Protein AF-A0A8J6SSD4-F1 (afdb_monomer)

Secondary structure (DSSP, 8-state):
-PPP---PPPTTTHHHHHHHHHHHT-SSHHHHHHHHHHHHHHHHHHHHHH-GGG----------S--------

Solvent-accessible surface area (backbone atoms only — not comparable to full-atom values): 4928 Å² total; per-residue (Å²): 136,86,87,85,80,92,80,88,76,55,82,81,50,48,64,56,52,52,51,48,26,67,76,70,68,42,91,45,71,66,53,49,53,46,52,48,45,72,74,43,38,67,59,50,51,52,51,50,72,73,41,68,83,76,63,71,66,72,75,73,79,79,72,73,92,71,81,80,74,81,79,82,129

Foldseek 3Di:
DDDDDDDDDDPVCVVVLVVQCVVVVPPDSVVSVVVCCVPCVVVVVVVCVVCVPVPPPPPDPPDPPDPPDPDDD

Radius of gyration: 18.16 Å; Cα contacts (8 Å, |Δi|>4): 14; chains: 1; bounding box: 52×33×46 Å

Structure (mmCIF, N/CA/C/O backbone):
data_AF-A0A8J6SSD4-F1
#
_entry.id   AF-A0A8J6SSD4-F1
#
loop_
_atom_site.group_PDB
_atom_site.id
_atom_site.type_symbol
_atom_site.label_atom_id
_atom_site.label_alt_id
_atom_site.label_comp_id
_atom_site.label_asym_id
_atom_site.label_entity_id
_atom_site.label_seq_id
_atom_site.pdbx_PDB_ins_code
_atom_site.Cartn_x
_atom_site.Cartn_y
_atom_site.Cartn_z
_atom_site.occupancy
_atom_site.B_iso_or_equiv
_atom_site.auth_seq_id
_atom_site.auth_comp_id
_atom_site.auth_asym_id
_atom_site.auth_atom_id
_atom_site.pdbx_PDB_model_num
ATOM 1 N N . MET A 1 1 ? -5.992 19.958 -4.061 1.00 48.62 1 MET A N 1
ATOM 2 C CA . MET A 1 1 ? -6.521 19.031 -5.086 1.00 48.62 1 MET A CA 1
ATOM 3 C C . MET A 1 1 ? -6.353 17.614 -4.565 1.00 48.62 1 MET A C 1
ATOM 5 O O . MET A 1 1 ? -5.274 17.311 -4.076 1.00 48.62 1 MET A O 1
ATOM 9 N N . SER A 1 2 ? -7.404 16.792 -4.581 1.00 55.59 2 SER A N 1
ATOM 10 C CA . SER A 1 2 ? -7.325 15.385 -4.163 1.00 55.59 2 SER A CA 1
ATOM 11 C C . SER A 1 2 ? -7.112 14.519 -5.404 1.00 55.59 2 SER A C 1
ATOM 13 O O . SER A 1 2 ? -7.914 14.579 -6.334 1.00 55.59 2 SER A O 1
ATOM 15 N N . THR A 1 3 ? -6.014 13.767 -5.446 1.00 72.75 3 THR A N 1
ATOM 16 C CA . THR A 1 3 ? -5.716 12.836 -6.540 1.00 72.75 3 THR A CA 1
ATOM 17 C C . THR A 1 3 ? -6.401 11.506 -6.246 1.00 72.75 3 THR A C 1
ATOM 19 O O . THR A 1 3 ? -6.089 10.864 -5.245 1.00 72.75 3 THR A O 1
ATOM 22 N N . GLN A 1 4 ? -7.329 11.080 -7.105 1.00 73.19 4 GLN A N 1
ATOM 23 C CA . GLN A 1 4 ? -7.898 9.733 -7.036 1.00 73.19 4 GLN A CA 1
ATOM 24 C C . GLN A 1 4 ? -7.076 8.769 -7.885 1.00 73.19 4 GLN A C 1
ATOM 26 O O . GLN A 1 4 ? -6.811 9.033 -9.055 1.00 73.19 4 GLN A O 1
ATOM 31 N N . ILE A 1 5 ? -6.712 7.631 -7.297 1.00 74.00 5 ILE A N 1
ATOM 32 C CA . ILE A 1 5 ? -5.986 6.555 -7.971 1.00 74.00 5 ILE A CA 1
ATOM 33 C C . ILE A 1 5 ? -6.857 5.302 -7.914 1.00 74.00 5 ILE A C 1
ATOM 35 O O . ILE A 1 5 ? -7.275 4.880 -6.835 1.00 74.00 5 ILE A O 1
ATOM 39 N N . ARG A 1 6 ? -7.140 4.703 -9.076 1.00 78.12 6 ARG A N 1
ATOM 40 C CA . ARG A 1 6 ? -7.786 3.387 -9.154 1.00 78.12 6 ARG A CA 1
ATOM 41 C C . ARG A 1 6 ? -6.718 2.303 -9.142 1.00 78.12 6 ARG A C 1
ATOM 43 O O . ARG A 1 6 ? -5.812 2.323 -9.965 1.00 78.12 6 ARG A O 1
ATOM 50 N N . VAL A 1 7 ? -6.864 1.345 -8.232 1.00 73.81 7 VAL A N 1
ATOM 51 C CA . VAL A 1 7 ? -5.987 0.177 -8.125 1.00 73.81 7 VAL A CA 1
ATOM 52 C C . VAL A 1 7 ? -6.844 -1.070 -8.283 1.00 73.81 7 VAL A C 1
ATOM 54 O O . VAL A 1 7 ? -7.801 -1.266 -7.535 1.00 73.81 7 VAL A O 1
ATOM 57 N N . VAL A 1 8 ? -6.509 -1.903 -9.266 1.00 80.69 8 VAL A N 1
ATOM 58 C CA . VAL A 1 8 ? -7.133 -3.215 -9.454 1.00 80.69 8 VAL A CA 1
ATOM 59 C C . VAL A 1 8 ? -6.247 -4.244 -8.768 1.00 80.69 8 VAL A C 1
ATOM 61 O O . VAL A 1 8 ? -5.076 -4.385 -9.107 1.00 80.69 8 VAL A O 1
ATOM 64 N N . LEU A 1 9 ? -6.798 -4.942 -7.780 1.00 79.00 9 LEU A N 1
ATOM 65 C CA . LEU A 1 9 ? -6.104 -6.018 -7.081 1.00 79.00 9 LEU A CA 1
ATOM 66 C C . LEU A 1 9 ? -6.505 -7.358 -7.693 1.00 79.00 9 LEU A C 1
ATOM 68 O O . LEU A 1 9 ? -7.690 -7.604 -7.931 1.00 79.00 9 LEU A O 1
ATOM 72 N N . SER A 1 10 ? -5.530 -8.238 -7.918 1.00 84.25 10 SER A N 1
ATOM 73 C CA . SER A 1 10 ? -5.820 -9.613 -8.318 1.00 84.25 10 SER A CA 1
ATOM 74 C C . SER A 1 10 ? -6.542 -10.355 -7.186 1.00 84.25 10 SER A C 1
ATOM 76 O O . SER A 1 10 ? -6.418 -10.016 -6.003 1.00 84.25 10 SER A O 1
ATOM 78 N N . ARG A 1 11 ? -7.310 -11.394 -7.539 1.00 85.69 11 ARG A N 1
ATOM 79 C CA . ARG A 1 11 ? -8.053 -12.200 -6.552 1.00 85.69 11 ARG A CA 1
ATOM 80 C C . ARG A 1 11 ? -7.129 -12.834 -5.508 1.00 85.69 11 ARG A C 1
ATOM 82 O O . ARG A 1 11 ? -7.520 -12.944 -4.353 1.00 85.69 11 ARG A O 1
ATOM 89 N N . GLU A 1 12 ? -5.912 -13.185 -5.909 1.00 88.50 12 GLU A N 1
ATOM 90 C CA . GLU A 1 12 ? -4.883 -13.789 -5.056 1.00 88.50 12 GLU A CA 1
ATOM 91 C C . GLU A 1 12 ? -4.285 -12.801 -4.046 1.00 88.50 12 GLU A C 1
ATOM 93 O O . GLU A 1 12 ? -3.893 -13.193 -2.952 1.00 88.50 12 GLU A O 1
ATOM 98 N N . VAL A 1 13 ? -4.260 -11.505 -4.373 1.00 84.31 13 VAL A N 1
ATOM 99 C CA . VAL A 1 13 ? -3.698 -10.459 -3.500 1.00 84.31 13 VAL A CA 1
ATOM 100 C C . VAL A 1 13 ? -4.703 -9.994 -2.443 1.00 84.31 13 VAL A C 1
ATOM 102 O O . VAL A 1 13 ? -4.313 -9.537 -1.368 1.00 84.31 13 VAL A O 1
ATOM 105 N N . LYS A 1 14 ? -6.005 -10.148 -2.700 1.00 85.19 14 LYS A N 1
ATOM 106 C CA . LYS A 1 14 ? -7.074 -9.781 -1.759 1.00 85.19 14 LYS A CA 1
ATOM 107 C C . LYS A 1 14 ? -6.903 -10.365 -0.339 1.00 85.19 14 LYS A C 1
ATOM 109 O O . LYS A 1 14 ? -6.937 -9.570 0.599 1.00 85.19 14 LYS A O 1
ATOM 114 N N . PRO A 1 15 ? -6.651 -11.676 -0.137 1.00 91.31 15 PRO A N 1
ATOM 115 C CA . PRO A 1 15 ? -6.453 -12.229 1.208 1.00 91.31 15 PRO A CA 1
ATOM 116 C C . PRO A 1 15 ? -5.233 -11.645 1.937 1.00 91.31 15 PRO A C 1
ATOM 118 O O . PRO A 1 15 ? -5.267 -11.487 3.155 1.00 91.31 15 PRO A O 1
ATOM 121 N N . ILE A 1 16 ? -4.175 -11.275 1.207 1.00 91.19 16 ILE A N 1
ATOM 122 C CA . ILE A 1 16 ? -2.981 -10.637 1.785 1.00 91.19 16 ILE A CA 1
ATOM 123 C C . ILE A 1 16 ? -3.344 -9.251 2.324 1.00 91.19 16 ILE A C 1
ATOM 125 O O . ILE A 1 16 ? -2.974 -8.891 3.440 1.00 91.19 16 ILE A O 1
ATOM 129 N N . VAL A 1 17 ? -4.109 -8.477 1.550 1.00 89.62 17 VAL A N 1
ATOM 130 C CA . VAL A 1 17 ? -4.591 -7.158 1.979 1.00 89.62 17 VAL A CA 1
ATOM 131 C C . VAL A 1 17 ? -5.474 -7.278 3.219 1.00 89.62 17 VAL A C 1
ATOM 133 O O . VAL A 1 17 ? -5.288 -6.503 4.155 1.00 89.62 17 VAL A O 1
ATOM 136 N N . ASP A 1 18 ? -6.380 -8.255 3.265 1.00 91.06 18 ASP A N 1
ATOM 137 C CA . ASP A 1 18 ? -7.260 -8.471 4.420 1.00 91.06 18 ASP A CA 1
ATOM 138 C C . ASP A 1 18 ? -6.466 -8.832 5.691 1.00 91.06 18 ASP A C 1
ATOM 140 O O . ASP A 1 18 ? -6.729 -8.269 6.757 1.00 91.06 18 ASP A O 1
ATOM 144 N N . GLN A 1 19 ? -5.428 -9.671 5.581 1.00 93.19 19 GLN A N 1
ATOM 145 C CA . GLN A 1 19 ? -4.510 -9.936 6.698 1.00 93.19 19 GLN A CA 1
ATOM 146 C C . GLN A 1 19 ? -3.790 -8.669 7.169 1.00 93.19 19 GLN A C 1
ATOM 148 O O . GLN A 1 19 ? -3.723 -8.403 8.370 1.00 93.19 19 GLN A O 1
ATOM 153 N N . ILE A 1 20 ? -3.279 -7.850 6.244 1.00 89.50 20 ILE A N 1
ATOM 154 C CA . ILE A 1 20 ? -2.600 -6.601 6.611 1.00 89.50 20 ILE A CA 1
ATOM 155 C C . ILE A 1 20 ? -3.576 -5.648 7.308 1.00 89.50 20 ILE A C 1
ATOM 157 O O . ILE A 1 20 ? -3.198 -5.037 8.310 1.00 89.50 20 ILE A O 1
ATOM 161 N N . LYS A 1 21 ? -4.832 -5.550 6.848 1.00 9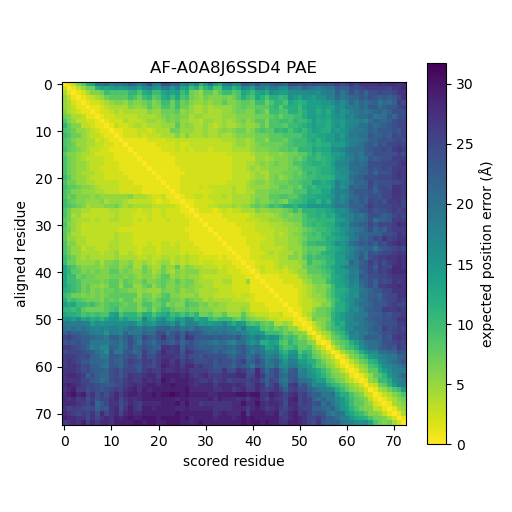2.12 21 LYS A N 1
ATOM 162 C CA . LYS A 1 21 ? -5.865 -4.752 7.531 1.00 92.12 21 LYS A CA 1
ATOM 163 C C . LYS A 1 21 ? -6.057 -5.215 8.968 1.00 92.12 21 LYS A C 1
ATOM 165 O O . LYS A 1 21 ? -6.072 -4.381 9.868 1.00 92.12 21 LYS A O 1
ATOM 170 N N . GLN A 1 22 ? -6.147 -6.525 9.182 1.00 92.31 22 GLN A N 1
ATOM 171 C CA . GLN A 1 22 ? -6.345 -7.097 10.511 1.00 92.31 22 GLN A CA 1
ATOM 172 C C . GLN A 1 22 ? -5.169 -6.794 11.451 1.00 92.31 22 GLN A C 1
ATOM 174 O O . GLN A 1 22 ? -5.387 -6.410 12.596 1.00 92.31 22 GLN A O 1
ATOM 179 N N . VAL A 1 23 ? -3.929 -6.916 10.969 1.00 93.38 23 VAL A N 1
ATOM 180 C CA . VAL A 1 23 ? -2.724 -6.690 11.787 1.00 93.38 23 VAL A CA 1
ATOM 181 C C . VAL A 1 23 ? -2.483 -5.205 12.063 1.00 93.38 23 VAL A C 1
ATOM 183 O O . VAL A 1 23 ? -2.065 -4.832 13.155 1.00 93.38 23 VAL A O 1
ATOM 186 N N . THR A 1 24 ? -2.739 -4.343 11.080 1.00 89.38 24 THR A N 1
ATOM 187 C CA . THR A 1 24 ? -2.468 -2.899 11.185 1.00 89.38 24 THR A CA 1
ATOM 188 C C . THR A 1 24 ? -3.662 -2.088 11.686 1.00 89.38 24 THR A C 1
ATOM 190 O O . THR A 1 24 ? -3.533 -0.884 11.881 1.00 89.38 24 THR A O 1
ATOM 193 N N . SER A 1 25 ? -4.813 -2.734 11.908 1.00 90.81 25 SER A N 1
ATOM 194 C CA . SER A 1 25 ? -6.096 -2.085 12.219 1.00 90.81 25 SER A CA 1
ATOM 195 C C . SER A 1 25 ? -6.539 -1.056 11.168 1.00 90.81 25 SER A C 1
ATOM 197 O O . SER A 1 25 ? -7.281 -0.125 11.476 1.00 90.81 25 SER A O 1
ATOM 199 N N . ALA A 1 26 ? -6.094 -1.213 9.917 1.00 89.56 26 ALA A N 1
ATOM 200 C CA . ALA A 1 26 ? -6.488 -0.333 8.824 1.00 89.56 26 ALA A CA 1
ATOM 201 C C . ALA A 1 26 ? -7.969 -0.532 8.470 1.00 89.56 26 ALA A C 1
ATOM 203 O O . ALA A 1 26 ? -8.458 -1.653 8.285 1.00 89.56 26 ALA A O 1
ATOM 204 N N . THR A 1 27 ? -8.683 0.574 8.311 1.00 88.25 27 THR A N 1
ATOM 205 C CA . THR A 1 27 ? -10.127 0.594 8.054 1.00 88.25 27 THR A CA 1
ATOM 206 C C . THR A 1 27 ? -10.439 0.361 6.576 1.00 88.25 27 THR A C 1
ATOM 208 O O . THR A 1 27 ? -11.446 -0.266 6.225 1.00 88.25 27 THR A O 1
ATOM 211 N N . SER A 1 28 ? -9.525 0.752 5.684 1.00 90.00 28 SER A N 1
ATOM 212 C CA . SER A 1 28 ? -9.717 0.693 4.233 1.00 90.00 28 SER A CA 1
ATOM 213 C C . SER A 1 28 ? -8.546 0.044 3.491 1.00 90.00 28 SER A C 1
ATOM 215 O O . SER A 1 28 ? -7.408 0.018 3.953 1.00 90.00 28 SER A O 1
ATOM 217 N N . THR A 1 29 ? -8.819 -0.476 2.293 1.00 87.69 29 THR A N 1
ATOM 218 C CA . THR A 1 29 ? -7.771 -0.978 1.389 1.00 87.69 29 THR A CA 1
ATOM 219 C C . THR A 1 29 ? -6.829 0.142 0.946 1.00 87.69 29 THR A C 1
ATOM 221 O O . THR A 1 29 ? -5.631 -0.082 0.815 1.00 87.69 29 THR A O 1
ATOM 224 N N . SER A 1 30 ? -7.344 1.362 0.771 1.00 87.06 30 SER A N 1
ATOM 225 C CA . SER A 1 30 ? -6.539 2.546 0.454 1.00 87.06 30 SER A CA 1
ATOM 226 C C . SER A 1 30 ? -5.511 2.864 1.535 1.00 87.06 30 SER A C 1
ATOM 228 O O . SER A 1 30 ? -4.382 3.213 1.200 1.00 87.06 30 SER A O 1
ATOM 230 N N . GLU A 1 31 ? -5.855 2.706 2.815 1.00 88.25 31 GLU A N 1
ATOM 231 C CA . GLU A 1 31 ? -4.897 2.876 3.914 1.00 88.25 31 GLU A CA 1
ATOM 232 C C . GLU A 1 31 ? -3.789 1.829 3.859 1.00 88.25 31 GLU A C 1
ATOM 234 O O . GLU A 1 31 ? -2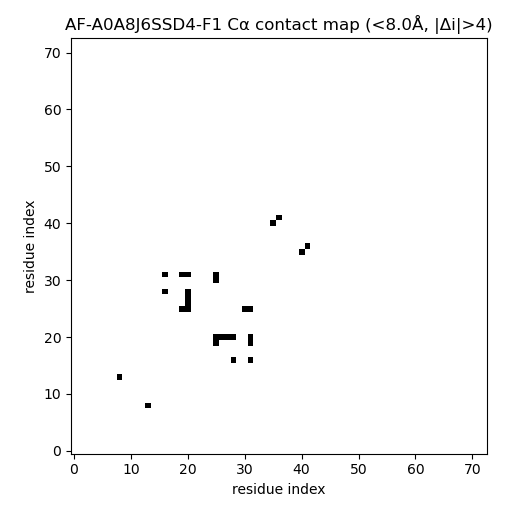.622 2.179 4.002 1.00 88.25 31 GLU A O 1
ATOM 239 N N . VAL A 1 32 ? -4.126 0.568 3.578 1.00 89.50 32 VAL A N 1
ATOM 240 C CA . VAL A 1 32 ? -3.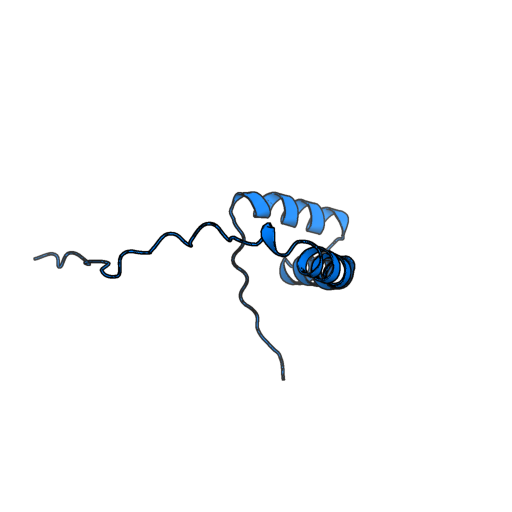126 -0.501 3.430 1.00 89.50 32 VAL A CA 1
ATOM 241 C C . VAL A 1 32 ? -2.188 -0.237 2.258 1.00 89.50 32 VAL A C 1
ATOM 243 O O . VAL A 1 32 ? -0.972 -0.345 2.411 1.00 89.50 32 VAL A O 1
ATOM 246 N N . VAL A 1 33 ? -2.733 0.142 1.100 1.00 86.31 33 VAL A N 1
ATOM 247 C CA . VAL A 1 33 ? -1.929 0.488 -0.081 1.00 86.31 33 VAL A CA 1
ATOM 248 C C . VAL A 1 33 ? -1.038 1.690 0.219 1.00 86.31 33 VAL A C 1
ATOM 250 O O . VAL A 1 33 ? 0.148 1.663 -0.096 1.00 86.31 33 VAL A O 1
ATOM 253 N N . THR A 1 34 ? -1.579 2.710 0.886 1.00 87.50 34 THR A N 1
ATOM 254 C CA . THR A 1 34 ? -0.800 3.875 1.315 1.00 87.50 34 THR A CA 1
ATOM 255 C C . THR A 1 34 ? 0.332 3.436 2.234 1.00 87.50 34 THR A C 1
ATOM 257 O O . THR A 1 34 ? 1.481 3.726 1.942 1.00 87.50 34 THR A O 1
ATOM 260 N N . LEU A 1 35 ? 0.048 2.663 3.283 1.00 86.75 35 LEU A N 1
ATOM 261 C CA . LEU A 1 35 ? 1.044 2.172 4.238 1.00 86.75 35 LEU A CA 1
ATOM 262 C C . LEU A 1 35 ? 2.161 1.374 3.550 1.00 86.75 35 LEU A C 1
ATOM 264 O O . LEU A 1 35 ? 3.339 1.587 3.846 1.00 86.75 35 LEU A O 1
ATOM 268 N N . MET A 1 36 ? 1.806 0.512 2.594 1.00 85.88 36 MET A N 1
ATOM 269 C CA . MET A 1 36 ? 2.7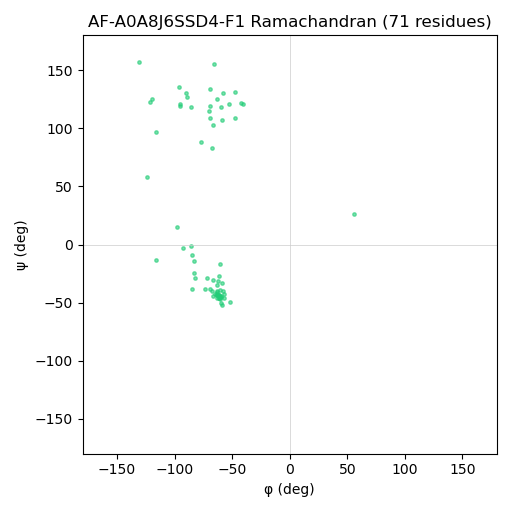63 -0.212 1.754 1.00 85.88 36 MET A CA 1
ATOM 270 C C . MET A 1 36 ? 3.656 0.741 0.951 1.00 85.88 36 MET A C 1
ATOM 272 O O . MET A 1 36 ? 4.882 0.627 1.006 1.00 85.88 36 MET A O 1
ATOM 276 N N . LEU A 1 37 ? 3.065 1.709 0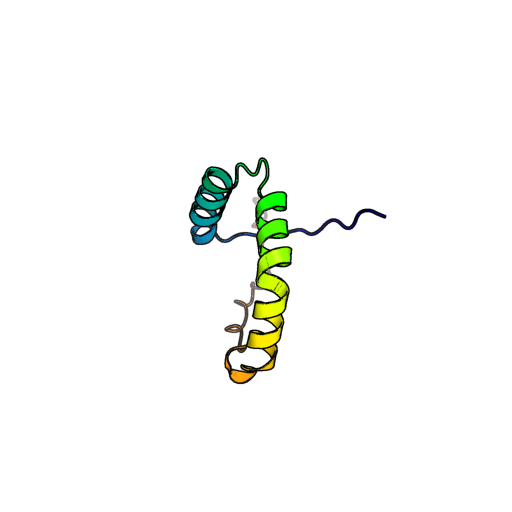.248 1.00 84.81 37 LEU A N 1
ATOM 277 C CA . LEU A 1 37 ? 3.807 2.683 -0.554 1.00 84.81 37 LEU A CA 1
ATOM 278 C C . LEU A 1 37 ? 4.719 3.560 0.312 1.00 84.81 37 LEU A C 1
ATOM 280 O O . LEU A 1 37 ? 5.877 3.772 -0.046 1.00 84.81 37 LEU A O 1
ATOM 284 N N . THR A 1 38 ? 4.253 4.030 1.469 1.00 86.81 38 THR A N 1
ATOM 285 C CA . THR A 1 38 ? 5.052 4.900 2.343 1.00 86.81 38 THR A CA 1
ATOM 286 C C . THR A 1 38 ? 6.215 4.147 2.982 1.00 86.81 38 THR A C 1
ATOM 288 O O . THR A 1 38 ? 7.305 4.704 3.114 1.00 86.81 38 THR A O 1
ATOM 291 N N . ARG A 1 39 ? 6.005 2.883 3.378 1.00 85.81 39 ARG A N 1
ATOM 292 C CA . ARG A 1 39 ? 7.015 2.093 4.095 1.00 85.81 39 ARG A CA 1
ATOM 293 C C . ARG A 1 39 ? 8.001 1.394 3.163 1.00 85.81 39 ARG A C 1
ATOM 295 O O . ARG A 1 39 ? 9.187 1.344 3.474 1.00 85.81 39 ARG A O 1
ATOM 302 N N . TYR A 1 40 ? 7.530 0.887 2.026 1.00 84.25 40 TYR A N 1
ATOM 303 C CA . TYR A 1 40 ? 8.330 0.059 1.120 1.00 84.25 40 TYR A CA 1
ATOM 304 C C . TYR A 1 40 ? 8.562 0.685 -0.254 1.00 84.25 40 TYR A C 1
ATOM 306 O O . TYR A 1 40 ? 9.456 0.233 -0.965 1.00 84.25 40 TYR A O 1
ATOM 314 N N . GLY A 1 41 ? 7.846 1.749 -0.630 1.00 84.81 41 GLY A N 1
ATOM 315 C CA . GLY A 1 41 ? 7.945 2.343 -1.967 1.00 84.81 41 GLY A CA 1
ATOM 316 C C . GLY A 1 41 ? 9.360 2.790 -2.335 1.00 84.81 41 GLY A C 1
ATOM 317 O O . GLY A 1 41 ? 9.814 2.525 -3.442 1.00 84.81 41 GLY A O 1
ATOM 318 N N . LYS A 1 42 ? 10.113 3.380 -1.396 1.00 85.19 42 LYS A N 1
ATOM 319 C CA . LYS A 1 42 ? 11.517 3.766 -1.637 1.00 85.19 42 LYS A CA 1
ATOM 320 C C . LYS A 1 42 ? 12.418 2.562 -1.920 1.00 85.19 42 LYS A C 1
ATOM 322 O O . LYS A 1 42 ? 13.235 2.615 -2.834 1.00 85.19 42 LYS A O 1
ATOM 327 N N . HIS A 1 43 ? 12.257 1.482 -1.154 1.00 83.94 43 HIS A N 1
ATOM 328 C CA . HIS A 1 43 ? 13.021 0.249 -1.348 1.00 83.94 43 HIS A CA 1
ATOM 329 C C . HIS A 1 43 ? 12.645 -0.436 -2.659 1.00 83.94 43 HIS A C 1
ATOM 331 O O . HIS A 1 43 ? 13.530 -0.888 -3.377 1.00 83.94 43 HIS A O 1
ATOM 337 N N . PHE A 1 44 ? 11.354 -0.449 -2.995 1.00 81.75 44 PHE A N 1
ATOM 338 C CA . PHE A 1 44 ? 10.865 -0.977 -4.261 1.00 81.75 44 PHE A CA 1
ATOM 339 C C . PHE A 1 44 ? 11.439 -0.204 -5.451 1.00 81.75 44 PHE A C 1
ATOM 341 O O . PHE A 1 44 ? 11.952 -0.826 -6.370 1.00 81.75 44 PHE A O 1
ATOM 348 N N . ILE A 1 45 ? 11.439 1.134 -5.413 1.00 83.81 45 ILE A N 1
ATOM 349 C CA . ILE A 1 45 ? 12.035 1.964 -6.473 1.00 83.81 45 ILE A CA 1
ATOM 350 C C . ILE A 1 45 ? 13.536 1.684 -6.607 1.00 83.81 45 ILE A C 1
ATOM 352 O O . ILE A 1 45 ? 14.024 1.499 -7.718 1.00 83.81 45 ILE A O 1
ATOM 356 N N . ALA A 1 46 ? 14.271 1.629 -5.493 1.00 83.75 46 ALA A N 1
ATOM 357 C CA . ALA A 1 46 ? 15.702 1.335 -5.523 1.00 83.75 46 ALA A CA 1
ATOM 358 C C . ALA A 1 46 ? 15.981 -0.049 -6.130 1.00 83.75 46 ALA A C 1
ATOM 360 O O . ALA A 1 46 ? 16.805 -0.175 -7.033 1.00 83.75 46 ALA A O 1
ATOM 361 N N . TRP A 1 47 ? 15.242 -1.067 -5.687 1.00 81.94 47 TRP A N 1
ATOM 362 C CA . TRP A 1 47 ? 15.325 -2.417 -6.235 1.00 81.94 47 TRP A CA 1
ATOM 363 C C . TRP A 1 47 ? 14.978 -2.455 -7.730 1.00 81.94 47 TRP A C 1
ATOM 365 O O . TRP A 1 47 ? 15.714 -3.063 -8.506 1.00 81.94 47 TRP A O 1
ATOM 375 N N . TRP A 1 48 ? 13.915 -1.760 -8.140 1.00 79.50 48 TRP A N 1
ATOM 376 C CA . TRP A 1 48 ? 13.448 -1.678 -9.525 1.00 79.50 48 TRP A CA 1
ATOM 377 C C . TRP A 1 48 ? 14.508 -1.084 -10.456 1.00 79.50 48 TRP A C 1
ATOM 379 O O . TRP A 1 48 ? 14.776 -1.627 -11.525 1.00 79.50 48 TRP A O 1
ATOM 389 N N . LEU A 1 49 ? 15.151 0.007 -10.032 1.00 80.62 49 LEU A N 1
ATOM 390 C CA . LEU A 1 49 ? 16.225 0.656 -10.788 1.00 80.62 49 LEU A CA 1
ATOM 391 C C . LEU A 1 49 ? 17.484 -0.219 -10.885 1.00 80.62 49 LEU A C 1
ATOM 393 O O . LEU A 1 49 ? 18.212 -0.132 -11.870 1.00 80.62 49 LEU A O 1
ATOM 397 N N . SER A 1 50 ? 17.742 -1.064 -9.883 1.00 82.12 50 SER A N 1
ATOM 398 C CA . SER A 1 50 ? 18.883 -1.989 -9.870 1.00 82.12 50 SER A CA 1
ATOM 399 C C . SER A 1 50 ? 18.646 -3.297 -10.635 1.00 82.12 50 SER A C 1
ATOM 401 O O . SER A 1 50 ? 19.617 -3.992 -10.922 1.00 82.12 50 SER A O 1
ATOM 403 N N . ASN A 1 51 ? 17.401 -3.640 -10.986 1.00 75.81 51 ASN A N 1
ATOM 404 C CA . ASN A 1 51 ? 17.054 -4.891 -11.678 1.00 75.81 51 ASN A CA 1
ATOM 405 C C . ASN A 1 51 ? 16.300 -4.634 -12.999 1.00 75.81 51 ASN A C 1
ATOM 407 O O . ASN A 1 51 ? 15.188 -5.131 -13.184 1.00 75.81 51 ASN A O 1
ATOM 411 N N . PRO A 1 52 ? 16.886 -3.889 -13.957 1.00 65.31 52 PRO A N 1
ATOM 412 C CA . PRO A 1 52 ? 16.187 -3.477 -15.176 1.00 65.31 52 PRO A CA 1
ATOM 413 C C . PRO A 1 52 ? 15.725 -4.652 -16.056 1.00 65.31 52 PRO A C 1
ATOM 415 O O . PRO A 1 52 ? 14.728 -4.526 -16.758 1.00 65.31 52 PRO A O 1
ATOM 418 N N . HIS A 1 53 ? 16.405 -5.802 -15.993 1.00 64.31 53 HIS A N 1
ATOM 419 C CA . HIS A 1 53 ? 16.120 -6.978 -16.825 1.00 64.31 53 HIS A CA 1
ATOM 420 C C . HIS A 1 53 ? 15.016 -7.902 -16.282 1.00 64.31 53 HIS A C 1
ATOM 422 O O . HIS A 1 53 ? 14.583 -8.800 -16.994 1.00 64.31 53 HIS A O 1
ATOM 428 N N . GLN A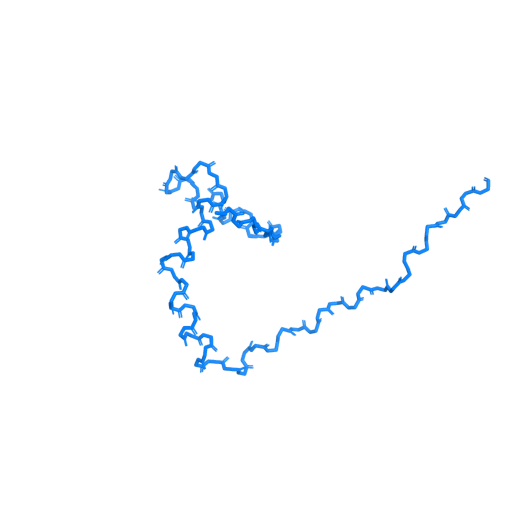 1 54 ? 14.533 -7.701 -15.050 1.00 57.00 54 GLN A N 1
ATOM 429 C CA . GLN A 1 54 ? 13.373 -8.440 -14.517 1.00 57.00 54 GLN A CA 1
ATOM 430 C C . GLN A 1 54 ? 12.028 -7.791 -14.885 1.00 57.00 54 GLN A C 1
ATOM 432 O O . GLN A 1 54 ? 10.974 -8.317 -14.538 1.00 57.00 54 GLN A O 1
ATOM 437 N N . ASN A 1 55 ? 12.062 -6.664 -15.602 1.00 50.81 55 ASN A N 1
ATOM 438 C CA . ASN A 1 55 ? 10.901 -5.823 -15.887 1.00 50.81 55 ASN A CA 1
ATOM 439 C C . ASN A 1 55 ? 10.274 -6.071 -17.262 1.00 50.81 55 ASN A C 1
ATOM 441 O O . ASN A 1 55 ? 9.464 -5.257 -17.711 1.00 50.81 55 ASN A O 1
ATOM 445 N N . GLU A 1 56 ? 10.597 -7.181 -17.928 1.00 56.62 56 GLU A N 1
ATOM 446 C CA . GLU A 1 56 ? 9.719 -7.688 -18.981 1.00 56.62 56 GLU A CA 1
ATOM 447 C C . GLU A 1 56 ? 8.429 -8.162 -18.304 1.00 56.62 56 GLU A C 1
ATOM 449 O O . GLU A 1 56 ? 8.255 -9.332 -17.966 1.00 56.62 56 GLU A O 1
ATOM 454 N N . LEU A 1 57 ? 7.522 -7.211 -18.048 1.00 55.47 57 LEU A N 1
ATOM 455 C CA . LEU A 1 57 ? 6.105 -7.498 -17.894 1.00 55.47 57 LEU A CA 1
ATOM 456 C C . LEU A 1 57 ? 5.764 -8.394 -19.077 1.00 55.47 57 LEU A C 1
ATOM 458 O O . LEU A 1 57 ? 5.796 -7.920 -20.215 1.00 55.47 57 LEU A O 1
ATOM 462 N N . ALA A 1 58 ? 5.514 -9.681 -18.813 1.00 52.53 58 ALA A N 1
ATOM 463 C CA . ALA A 1 58 ? 4.993 -10.596 -19.816 1.00 52.53 58 ALA A CA 1
ATOM 464 C C . ALA A 1 58 ? 3.913 -9.828 -20.576 1.00 52.53 58 ALA A C 1
ATOM 466 O O . ALA A 1 58 ? 3.028 -9.260 -19.926 1.00 52.53 58 ALA A O 1
ATOM 467 N N . ALA A 1 59 ? 4.087 -9.697 -21.899 1.00 52.94 59 ALA A N 1
ATOM 468 C CA . ALA A 1 59 ? 3.270 -8.826 -22.732 1.00 52.94 59 ALA A CA 1
ATOM 469 C C . ALA A 1 59 ? 1.815 -8.948 -22.280 1.00 52.94 59 ALA A C 1
ATOM 471 O O . ALA A 1 59 ? 1.291 -10.064 -22.207 1.00 52.94 59 ALA A O 1
ATOM 472 N N . ALA A 1 60 ? 1.214 -7.822 -21.873 1.00 53.75 60 ALA A N 1
ATOM 473 C CA . ALA A 1 60 ? -0.165 -7.822 -21.414 1.00 53.75 60 ALA A CA 1
ATOM 474 C C . ALA A 1 60 ? -0.994 -8.601 -22.446 1.00 53.75 60 ALA A C 1
ATOM 476 O O . ALA A 1 60 ? -0.798 -8.364 -23.644 1.00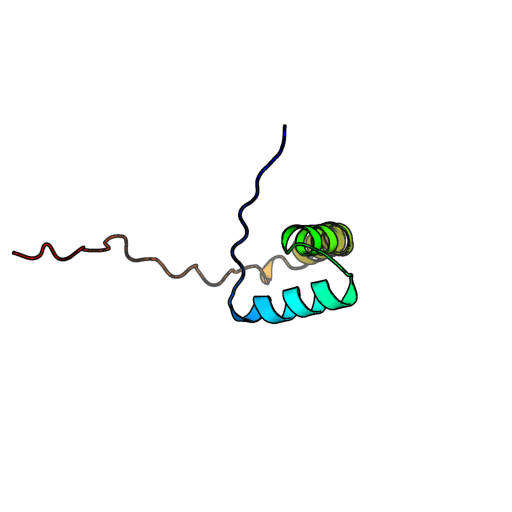 53.75 60 ALA A O 1
ATOM 477 N N . PRO A 1 61 ? -1.843 -9.560 -22.029 1.00 51.88 61 PRO A N 1
ATOM 478 C CA . PRO A 1 61 ? -2.646 -10.309 -22.978 1.00 51.88 61 PRO A CA 1
ATOM 479 C C . PRO A 1 61 ? -3.383 -9.296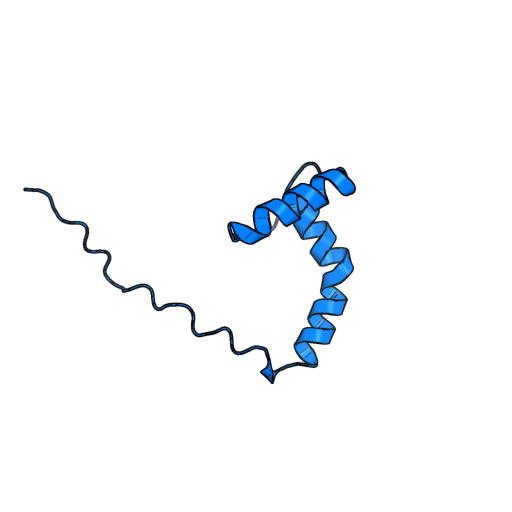 -23.848 1.00 51.88 61 PRO A C 1
ATOM 481 O O . PRO A 1 61 ? -4.088 -8.430 -23.326 1.00 51.88 61 PRO A O 1
ATOM 484 N N . VAL A 1 62 ? -3.143 -9.364 -25.158 1.00 56.50 62 VAL A N 1
ATOM 485 C CA . VAL A 1 62 ? -3.835 -8.532 -26.137 1.00 56.50 62 VAL A CA 1
ATOM 486 C C . VAL A 1 62 ? -5.313 -8.851 -25.967 1.00 56.50 62 VAL A C 1
ATOM 488 O O . VAL A 1 62 ? -5.756 -9.955 -26.284 1.00 56.50 62 VAL A O 1
ATOM 491 N N . LEU A 1 63 ? -6.064 -7.921 -25.379 1.00 53.53 63 LEU A N 1
ATOM 492 C CA . LEU A 1 63 ? -7.514 -7.995 -25.406 1.00 53.53 63 LEU A CA 1
ATOM 493 C C . LEU A 1 63 ? -7.905 -7.886 -26.887 1.00 53.53 63 LEU A C 1
ATOM 495 O O . LEU A 1 63 ? -7.442 -6.950 -27.539 1.00 53.53 63 LEU A O 1
ATOM 499 N N . PRO A 1 64 ? -8.671 -8.835 -27.450 1.00 59.69 64 PRO A N 1
ATOM 500 C CA . PRO A 1 64 ? -9.139 -8.703 -28.822 1.00 59.69 64 PRO A CA 1
ATOM 501 C C . PRO A 1 64 ? -9.946 -7.405 -28.949 1.00 59.69 64 PRO A C 1
ATOM 503 O O . PRO A 1 64 ? -10.827 -7.148 -28.129 1.00 59.69 64 PRO A O 1
ATOM 506 N N . ASP A 1 65 ? -9.628 -6.595 -29.963 1.00 60.16 65 ASP A N 1
ATOM 507 C CA . ASP A 1 65 ? -10.234 -5.274 -30.206 1.00 60.16 65 ASP A CA 1
ATOM 508 C C . ASP A 1 65 ? -11.756 -5.329 -30.440 1.00 60.16 65 ASP A C 1
AT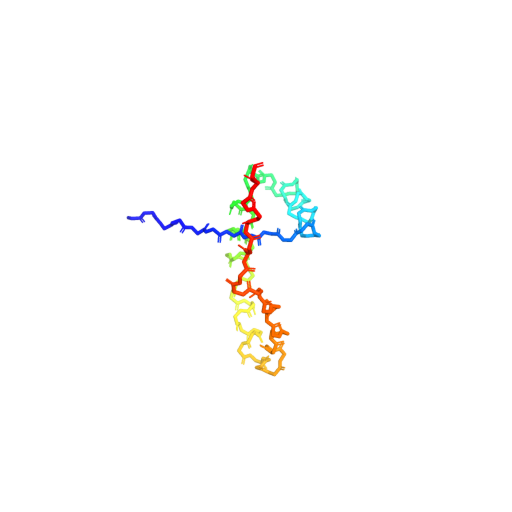OM 510 O O . ASP A 1 65 ? -12.449 -4.324 -30.300 1.00 60.16 65 ASP A O 1
ATOM 514 N N . GLU A 1 66 ? -12.311 -6.504 -30.745 1.00 52.50 66 GLU A N 1
ATOM 515 C CA . GLU A 1 66 ? -13.734 -6.676 -31.023 1.00 52.50 66 GLU A CA 1
ATOM 516 C C . GLU A 1 66 ? -14.404 -7.582 -29.990 1.00 52.50 66 GLU A C 1
ATOM 518 O O . GLU A 1 66 ? -14.440 -8.808 -30.103 1.00 52.50 66 GLU A O 1
ATOM 523 N N . PHE A 1 67 ? -15.030 -6.960 -28.992 1.00 54.22 67 PHE A N 1
ATOM 524 C CA . PHE A 1 67 ? -16.156 -7.588 -28.313 1.00 54.22 67 PHE A CA 1
ATOM 525 C C . PHE A 1 67 ? -17.382 -7.449 -29.226 1.00 54.22 67 PHE A C 1
ATOM 527 O O . PHE A 1 67 ? -18.115 -6.463 -29.151 1.00 54.22 67 PHE A O 1
ATOM 534 N N . VAL A 1 68 ? -17.590 -8.411 -30.131 1.00 51.06 68 VAL A N 1
ATOM 535 C CA . VAL A 1 68 ? -18.836 -8.495 -30.906 1.00 51.06 68 VAL A CA 1
ATOM 536 C C . VAL A 1 68 ? -19.958 -8.819 -29.922 1.00 51.06 68 VAL A C 1
ATOM 538 O O . VAL A 1 68 ? -20.083 -9.952 -29.461 1.00 51.06 68 VAL A O 1
ATOM 541 N N . ILE A 1 69 ? -20.766 -7.819 -29.565 1.00 60.84 69 ILE A N 1
ATOM 542 C CA . ILE A 1 69 ? -22.036 -8.057 -28.878 1.00 60.84 69 ILE A CA 1
ATOM 543 C C . ILE A 1 69 ? -22.955 -8.701 -29.923 1.00 60.84 69 ILE A C 1
ATOM 545 O O . ILE A 1 69 ? -23.265 -8.031 -30.912 1.00 60.84 69 ILE A O 1
ATOM 549 N N . PRO A 1 70 ? -23.386 -9.966 -29.766 1.00 56.47 70 PRO A N 1
ATOM 550 C CA . PRO A 1 70 ? -24.378 -10.530 -30.668 1.00 56.47 70 PRO A CA 1
ATOM 551 C C . PRO A 1 70 ? -25.648 -9.679 -30.575 1.00 56.47 70 PRO A C 1
ATOM 553 O O . PRO A 1 70 ? -26.233 -9.531 -29.502 1.00 56.47 70 PRO A O 1
ATOM 556 N N . GLN A 1 71 ? -26.036 -9.068 -31.694 1.00 53.06 71 GLN A N 1
ATOM 557 C CA . GLN A 1 71 ? -27.352 -8.460 -31.843 1.00 53.06 71 GLN A CA 1
ATOM 558 C C . GLN A 1 71 ? -28.344 -9.624 -31.888 1.00 53.06 71 GLN A C 1
ATOM 560 O O . GLN A 1 71 ? -28.328 -10.412 -32.831 1.00 53.06 71 GLN A O 1
ATOM 565 N N . THR A 1 72 ? -29.134 -9.792 -30.833 1.00 59.06 72 THR A N 1
ATOM 566 C CA . THR A 1 72 ? -30.257 -10.731 -30.839 1.00 59.06 72 THR A CA 1
ATOM 567 C C . THR A 1 72 ? -31.330 -10.172 -31.777 1.00 59.06 72 THR A C 1
ATOM 569 O O . THR A 1 72 ? -31.801 -9.060 -31.538 1.00 59.06 72 THR A O 1
ATOM 572 N N . GLU A 1 73 ? -31.667 -10.908 -32.842 1.00 54.41 73 GLU A N 1
ATOM 573 C CA . GLU A 1 73 ? -32.902 -10.706 -33.626 1.00 54.41 73 GLU A CA 1
ATOM 574 C C . GLU A 1 73 ? -34.154 -11.044 -32.805 1.00 54.41 73 GLU A C 1
ATOM 576 O O . GLU A 1 73 ? -34.100 -12.004 -31.996 1.00 54.41 73 GLU A O 1
#

Sequence (73 aa):
MSTQIRVVLSREVKPIVDQIKQVTSATSTSEVVTLMLTRYGKHFIAWWLSNPHQNELAAAPVLPDEFVIPQTE

Nearest PDB structures (foldseek):
  7vp5-assembly1_B  TM=7.783E-01  e=1.335E+00  Arabidopsis thaliana
  5zkt-assembly1_A  TM=7.820E-01  e=1.533E+00  Oryza sativa Japonica Group
  7vp2-assembly1_B  TM=7.775E-01  e=1.431E+00  Arabidopsis thaliana
  2dam-assembly1_A  TM=5.286E-01  e=3.071E+00  Homo sapiens

pLDDT: mean 75.5, std 14.72, range [48.62, 93.38]

Mean predicted aligned error: 12.41 Å